Protein AF-A0A7W0JBN5-F1 (afdb_monomer)

Radius of gyration: 15.08 Å; Cα contacts (8 Å, |Δi|>4): 23; chains: 1; bounding box: 38×18×36 Å

Mean predicted aligned error: 5.31 Å

Structure (mmCIF, N/CA/C/O backbone):
data_AF-A0A7W0JBN5-F1
#
_entry.id   AF-A0A7W0JBN5-F1
#
loop_
_atom_site.group_PDB
_atom_site.id
_atom_site.type_symbol
_atom_site.label_atom_id
_atom_site.label_alt_id
_atom_site.label_comp_id
_atom_site.label_asym_id
_atom_site.label_entity_id
_atom_site.label_seq_id
_atom_site.pdbx_PDB_ins_cod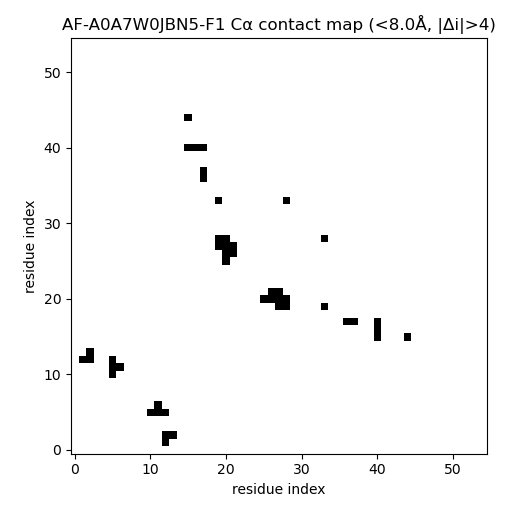e
_atom_site.Cartn_x
_atom_site.Cartn_y
_atom_site.Cartn_z
_atom_site.occupancy
_atom_site.B_iso_or_equiv
_atom_site.auth_seq_id
_atom_site.auth_comp_id
_atom_site.auth_asym_id
_atom_site.auth_atom_id
_atom_site.pdbx_PDB_model_num
ATOM 1 N N . ALA A 1 1 ? -6.613 1.469 -12.658 1.00 91.19 1 ALA A N 1
ATOM 2 C CA . ALA A 1 1 ? -6.081 2.420 -13.661 1.00 91.19 1 ALA A CA 1
ATOM 3 C C . ALA A 1 1 ? -4.553 2.517 -13.626 1.00 91.19 1 ALA A C 1
ATOM 5 O O . ALA A 1 1 ? -3.941 2.331 -14.670 1.00 91.19 1 ALA A O 1
ATOM 6 N N . LEU A 1 2 ? -3.939 2.761 -12.456 1.00 96.94 2 LEU A N 1
ATOM 7 C CA . LEU A 1 2 ? -2.489 2.977 -12.305 1.00 96.94 2 LEU A CA 1
ATOM 8 C C . LEU A 1 2 ? -1.617 1.946 -13.046 1.00 96.94 2 LEU A C 1
ATOM 10 O O . LEU A 1 2 ? -0.843 2.323 -13.920 1.00 96.94 2 LEU A O 1
ATOM 14 N N . TYR A 1 3 ? -1.779 0.652 -12.755 1.00 97.75 3 TYR A N 1
ATOM 15 C CA . TYR A 1 3 ? -0.937 -0.395 -13.355 1.00 97.75 3 TYR A CA 1
ATOM 16 C C . TYR A 1 3 ? -1.132 -0.545 -14.864 1.00 97.75 3 TYR A C 1
ATOM 18 O O . TYR A 1 3 ? -0.163 -0.729 -15.593 1.00 97.75 3 TYR A O 1
ATOM 26 N N . THR A 1 4 ? -2.363 -0.393 -15.354 1.00 98.12 4 THR A N 1
ATOM 27 C CA . THR A 1 4 ? -2.658 -0.406 -16.792 1.00 98.12 4 THR A CA 1
ATOM 28 C C .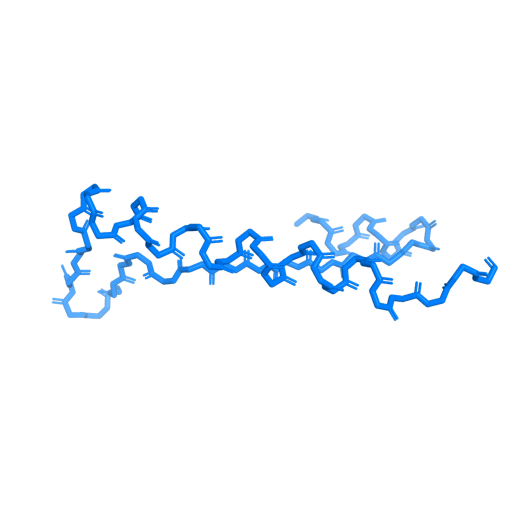 THR A 1 4 ? -1.918 0.714 -17.523 1.00 98.12 4 THR A C 1
ATOM 30 O O . THR A 1 4 ? -1.341 0.485 -18.583 1.00 98.12 4 THR A O 1
ATOM 33 N N . LEU A 1 5 ? -1.904 1.924 -16.952 1.00 98.31 5 LEU A N 1
ATOM 34 C CA . LEU A 1 5 ? -1.190 3.065 -17.527 1.00 98.31 5 LEU A CA 1
ATOM 35 C C . LEU A 1 5 ? 0.329 2.882 -17.442 1.00 98.31 5 LEU A C 1
ATOM 37 O O . LEU A 1 5 ? 1.024 3.139 -18.422 1.00 98.31 5 LEU A O 1
ATOM 41 N N . ALA A 1 6 ? 0.841 2.393 -16.312 1.00 97.50 6 ALA A N 1
ATOM 42 C CA . ALA A 1 6 ? 2.265 2.121 -16.142 1.00 97.50 6 ALA A CA 1
ATOM 43 C C . ALA A 1 6 ? 2.775 1.120 -17.191 1.00 97.50 6 ALA A C 1
ATOM 45 O O . ALA A 1 6 ? 3.742 1.410 -17.895 1.00 97.50 6 ALA A O 1
ATOM 46 N N . ALA A 1 7 ? 2.054 0.011 -17.385 1.00 97.81 7 ALA A N 1
ATOM 47 C CA . ALA A 1 7 ? 2.365 -0.982 -18.409 1.00 97.81 7 ALA A CA 1
ATOM 48 C C . ALA A 1 7 ? 2.304 -0.391 -19.826 1.00 97.81 7 ALA A C 1
ATOM 50 O O . ALA A 1 7 ? 3.237 -0.565 -20.607 1.00 97.81 7 ALA A O 1
ATOM 51 N N . LYS A 1 8 ? 1.248 0.375 -20.144 1.00 98.19 8 LYS A N 1
ATOM 52 C CA . LYS A 1 8 ? 1.089 1.035 -21.453 1.00 98.19 8 LYS A CA 1
ATOM 53 C C . LYS A 1 8 ? 2.261 1.961 -21.801 1.00 98.19 8 LYS A C 1
ATOM 55 O O . LYS A 1 8 ? 2.596 2.097 -22.973 1.00 98.19 8 LYS A O 1
ATOM 60 N N . HIS A 1 9 ? 2.861 2.612 -20.808 1.00 98.00 9 HIS A N 1
ATOM 61 C CA . HIS A 1 9 ? 3.920 3.6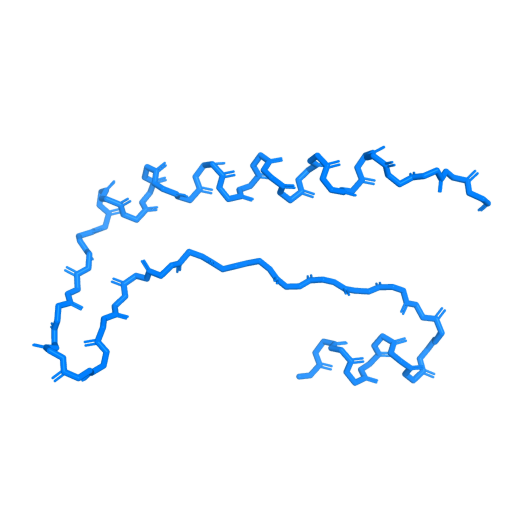04 -21.005 1.00 98.00 9 HIS A CA 1
ATOM 62 C C . HIS A 1 9 ? 5.329 3.096 -20.654 1.00 98.00 9 HIS A C 1
ATOM 64 O O . HIS A 1 9 ? 6.257 3.905 -20.603 1.00 98.00 9 HIS A O 1
ATOM 70 N N . GLY A 1 10 ? 5.502 1.791 -20.404 1.00 96.06 10 GLY A N 1
ATOM 71 C CA . GLY A 1 10 ? 6.803 1.206 -20.059 1.00 96.06 10 GLY A CA 1
ATOM 72 C C . GLY A 1 10 ? 7.394 1.768 -18.762 1.00 96.06 10 GLY A C 1
ATOM 73 O O . GLY A 1 10 ? 8.597 1.996 -18.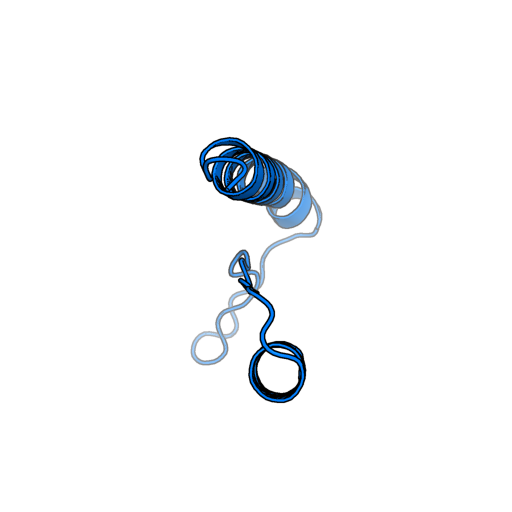674 1.00 96.06 10 GLY A O 1
ATOM 74 N N . ARG A 1 11 ? 6.547 2.068 -17.771 1.00 95.75 11 ARG A N 1
ATOM 75 C CA . ARG A 1 11 ? 6.943 2.624 -16.469 1.00 95.75 11 ARG A CA 1
ATOM 76 C C . ARG A 1 11 ? 6.700 1.615 -15.350 1.00 95.75 11 ARG A C 1
ATOM 78 O O . ARG A 1 11 ? 5.863 0.725 -15.472 1.00 95.75 11 ARG A O 1
ATOM 85 N N . ARG A 1 12 ? 7.403 1.796 -14.230 1.00 93.06 12 ARG A N 1
ATOM 86 C CA . ARG A 1 12 ? 7.166 1.054 -12.983 1.00 93.06 12 ARG A CA 1
ATOM 87 C C . ARG A 1 12 ? 6.065 1.739 -12.174 1.00 93.06 12 ARG A C 1
ATOM 89 O O . ARG A 1 12 ? 6.001 2.965 -12.149 1.00 93.06 12 ARG A O 1
ATOM 96 N N . ALA A 1 13 ? 5.222 0.959 -11.508 1.00 95.56 13 ALA A N 1
ATOM 97 C CA . ALA A 1 13 ? 4.231 1.467 -10.566 1.00 95.56 13 ALA A CA 1
ATOM 98 C C . ALA A 1 13 ? 3.977 0.452 -9.451 1.00 95.56 13 ALA A C 1
ATOM 100 O O . ALA A 1 13 ? 4.053 -0.753 -9.682 1.00 95.56 13 ALA A O 1
ATOM 101 N N . LEU A 1 14 ? 3.636 0.960 -8.269 1.00 95.19 14 LEU A N 1
ATOM 102 C CA . LEU A 1 14 ? 3.303 0.184 -7.080 1.00 95.19 14 LEU A CA 1
ATOM 103 C C . LEU A 1 14 ? 2.171 0.894 -6.326 1.00 95.19 14 LEU A C 1
ATOM 105 O O . LEU A 1 14 ? 2.153 2.120 -6.247 1.00 95.19 14 LEU A O 1
ATOM 109 N N . GLY A 1 15 ? 1.215 0.127 -5.812 1.00 94.81 15 GLY A N 1
ATOM 110 C CA . GLY A 1 15 ? 0.153 0.584 -4.926 1.00 94.81 15 GLY A CA 1
ATOM 111 C C . GLY A 1 15 ? 0.326 -0.051 -3.554 1.00 94.81 15 GLY A C 1
ATOM 112 O O . GLY A 1 15 ? 0.400 -1.274 -3.450 1.00 94.81 15 GLY A O 1
ATOM 113 N N . ILE A 1 16 ? 0.388 0.787 -2.524 1.00 93.75 16 ILE A N 1
ATOM 114 C CA . ILE A 1 16 ? 0.471 0.391 -1.117 1.00 93.75 16 ILE A CA 1
ATOM 115 C C . ILE A 1 16 ? -0.763 0.971 -0.431 1.00 93.75 16 ILE A C 1
ATOM 117 O O . ILE A 1 16 ? -1.104 2.134 -0.655 1.00 93.75 16 ILE A O 1
ATOM 121 N N . CYS A 1 17 ? -1.467 0.151 0.343 1.00 91.69 17 CYS A N 1
ATOM 122 C CA . CYS A 1 17 ? -2.700 0.550 1.011 1.00 91.69 17 CYS A CA 1
ATOM 123 C C . CYS A 1 17 ? -2.721 0.012 2.438 1.00 91.69 17 CYS A C 1
ATOM 125 O O . CYS A 1 17 ? -2.397 -1.154 2.665 1.00 91.69 17 CYS A O 1
ATOM 127 N N . THR A 1 18 ? -3.168 0.845 3.371 1.00 90.38 18 THR A N 1
ATOM 128 C CA . THR A 1 18 ? -3.531 0.429 4.727 1.00 90.38 18 THR A CA 1
ATOM 129 C C . THR A 1 18 ? -4.983 -0.038 4.734 1.00 90.38 18 THR A C 1
ATOM 131 O O . THR A 1 18 ? -5.855 0.635 4.183 1.00 90.38 18 THR A O 1
ATOM 134 N N . VAL A 1 19 ? -5.253 -1.194 5.342 1.00 89.06 19 VAL A N 1
ATOM 135 C CA . VAL A 1 19 ? -6.624 -1.695 5.504 1.00 89.06 19 VAL A CA 1
ATOM 136 C C . VAL A 1 19 ? -7.332 -0.837 6.548 1.00 89.06 19 VAL A C 1
ATOM 138 O O . VAL A 1 19 ? -6.931 -0.829 7.706 1.00 89.06 19 VAL A O 1
ATOM 141 N N . SER A 1 20 ? -8.373 -0.114 6.138 1.00 86.56 20 SER A N 1
ATOM 142 C CA . SER A 1 20 ? -9.177 0.721 7.038 1.00 86.56 20 SER A CA 1
ATOM 143 C C . SER A 1 20 ? -10.487 0.073 7.467 1.00 86.56 20 SER A C 1
ATOM 145 O O . SER A 1 20 ? -11.015 0.416 8.522 1.00 86.56 20 SER A O 1
ATOM 147 N N . ASP A 1 21 ? -11.019 -0.839 6.656 1.00 89.00 21 ASP A N 1
ATOM 148 C CA . ASP A 1 21 ? -12.352 -1.399 6.839 1.00 89.00 21 ASP A CA 1
ATOM 149 C C . ASP A 1 21 ? -12.378 -2.865 6.404 1.00 89.00 21 ASP A C 1
ATOM 151 O O . ASP A 1 21 ? -11.720 -3.259 5.435 1.00 89.00 21 ASP A O 1
ATOM 155 N N . HIS A 1 22 ? -13.190 -3.669 7.086 1.00 91.12 22 HIS A N 1
ATOM 156 C CA . HIS A 1 22 ? -13.389 -5.075 6.770 1.00 91.12 22 HIS A CA 1
ATOM 157 C C . HIS A 1 22 ? -14.815 -5.320 6.260 1.00 91.12 22 HIS A C 1
ATOM 159 O O . HIS A 1 22 ? -15.778 -5.370 7.021 1.00 91.12 22 HIS A O 1
ATOM 165 N N . ILE A 1 23 ? -14.951 -5.566 4.954 1.00 91.06 23 ILE A N 1
ATOM 166 C CA . ILE A 1 23 ? -16.254 -5.644 4.262 1.00 91.06 23 ILE A CA 1
ATOM 167 C C . ILE A 1 23 ? -17.174 -6.738 4.833 1.00 91.06 23 ILE A C 1
ATOM 169 O O . ILE A 1 23 ? -18.384 -6.550 4.892 1.00 91.06 23 ILE A O 1
ATOM 173 N N . VAL A 1 24 ? -16.621 -7.880 5.259 1.00 93.31 24 VAL A N 1
ATOM 174 C CA . VAL A 1 24 ? -17.432 -9.013 5.755 1.00 93.31 24 VAL A CA 1
ATOM 175 C C . VAL A 1 24 ? -17.961 -8.791 7.175 1.00 93.31 24 VAL A C 1
ATOM 177 O O . VAL A 1 24 ? -19.106 -9.129 7.453 1.00 93.31 24 VAL A O 1
ATOM 180 N N . THR A 1 25 ? -17.139 -8.260 8.083 1.00 93.38 25 THR A N 1
ATOM 181 C CA . THR A 1 25 ? -17.482 -8.104 9.506 1.00 93.38 25 THR A CA 1
ATOM 182 C C . THR A 1 25 ? -18.094 -6.738 9.810 1.00 93.38 25 THR A C 1
ATOM 184 O O . THR A 1 25 ? -18.742 -6.582 10.840 1.00 93.38 25 THR A O 1
ATOM 187 N N . GLY A 1 26 ? -17.908 -5.756 8.923 1.00 88.25 26 GLY A N 1
ATOM 188 C CA . GLY A 1 26 ? -18.337 -4.373 9.123 1.00 88.25 26 GLY A CA 1
ATOM 189 C C . GLY A 1 26 ? -17.426 -3.571 10.053 1.00 88.25 26 GLY A C 1
ATOM 190 O O . GLY A 1 26 ? -17.777 -2.449 10.406 1.00 88.25 26 GLY A O 1
ATOM 191 N N . GLU A 1 27 ? -1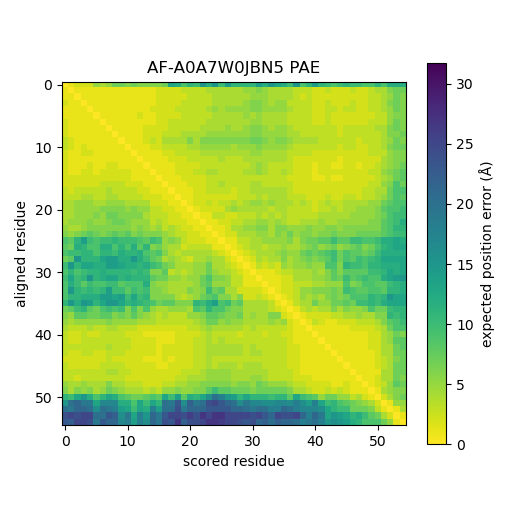6.278 -4.121 10.457 1.00 86.06 27 GLU A N 1
ATOM 192 C CA . GLU A 1 27 ? -15.294 -3.401 11.263 1.00 86.06 27 GLU A CA 1
ATOM 193 C C . GLU A 1 27 ? -14.727 -2.214 10.477 1.00 86.06 27 GLU A C 1
ATOM 195 O O . GLU A 1 27 ? -14.387 -2.346 9.299 1.00 86.06 27 GLU A O 1
ATOM 200 N N . GLN A 1 28 ? -14.636 -1.060 11.136 1.00 84.69 28 GLN A N 1
ATOM 201 C CA . GLN A 1 28 ? -14.091 0.170 10.575 1.00 84.69 28 GLN A CA 1
ATOM 202 C C . GLN A 1 28 ? -13.137 0.798 11.578 1.00 84.69 28 GLN A C 1
ATOM 204 O O . GLN A 1 28 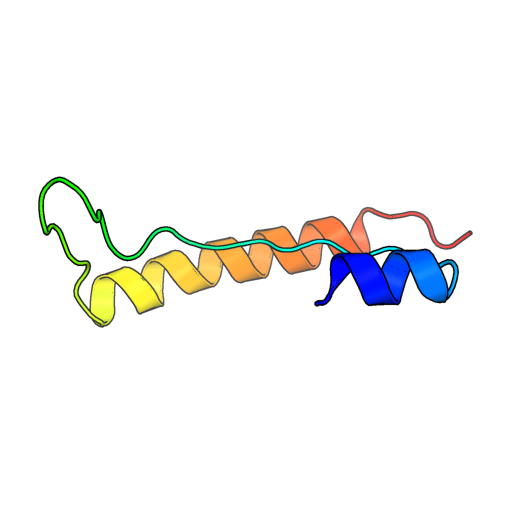? -13.427 0.867 12.772 1.00 84.69 28 GLN A O 1
ATOM 209 N N . THR A 1 29 ? -12.022 1.304 11.077 1.00 82.81 29 THR A N 1
ATOM 210 C CA . THR A 1 29 ? -11.058 2.047 11.885 1.00 82.81 29 THR A CA 1
ATOM 211 C C . THR A 1 29 ? -11.530 3.482 12.115 1.00 82.81 29 THR A C 1
ATOM 213 O O . THR A 1 29 ? -12.037 4.179 11.220 1.00 82.81 29 THR A O 1
ATOM 216 N N . SER A 1 30 ? -11.329 3.977 13.335 1.00 83.56 30 SER A N 1
ATOM 217 C CA . SER A 1 30 ? -11.523 5.392 13.643 1.00 83.56 30 SER A CA 1
ATOM 218 C C . SER A 1 30 ? -10.564 6.264 12.821 1.00 83.56 30 SER A C 1
ATOM 220 O O . SER A 1 30 ? -9.538 5.807 12.311 1.00 83.56 30 SER A O 1
ATOM 222 N N . SER A 1 31 ? -10.879 7.552 12.672 1.00 79.06 31 SER A N 1
ATOM 223 C CA . SER A 1 31 ? -9.991 8.489 11.967 1.00 79.06 31 SER A CA 1
ATOM 224 C C . SER A 1 31 ? -8.598 8.567 12.609 1.00 79.06 31 SER A C 1
ATOM 226 O O . SER A 1 31 ? -7.609 8.701 11.897 1.00 79.06 31 SER A O 1
ATOM 228 N N . GLN A 1 32 ? -8.516 8.424 13.936 1.00 7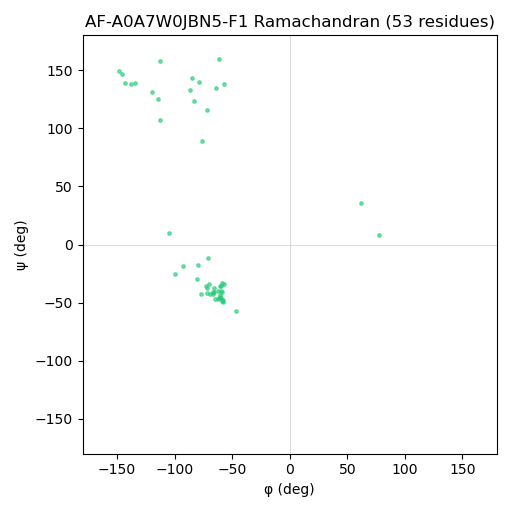6.12 32 GLN A N 1
ATOM 229 C CA . GLN A 1 32 ? -7.267 8.479 14.699 1.00 76.12 32 GLN A CA 1
ATOM 230 C C . GLN A 1 32 ? -6.392 7.227 14.505 1.00 76.12 32 GLN A C 1
ATOM 232 O O . GLN A 1 32 ? -5.166 7.331 14.462 1.00 76.12 32 GLN A O 1
ATOM 237 N N . GLU A 1 33 ? -6.998 6.046 14.368 1.00 75.38 33 GLU A N 1
ATOM 238 C CA . GLU A 1 33 ? -6.283 4.800 14.047 1.00 75.38 33 GLU A CA 1
ATOM 239 C C . GLU A 1 33 ? -5.792 4.799 12.594 1.00 75.38 33 GLU A C 1
ATOM 241 O O . GLU A 1 33 ? -4.673 4.359 12.316 1.00 75.38 33 GLU A O 1
ATOM 246 N N . ARG A 1 34 ? -6.588 5.361 11.672 1.00 79.44 34 ARG A N 1
ATOM 247 C CA . ARG A 1 34 ? -6.183 5.566 10.273 1.00 79.44 34 ARG A CA 1
ATOM 248 C C . ARG A 1 34 ? -5.000 6.509 10.153 1.00 79.44 34 ARG A C 1
ATOM 250 O O . ARG A 1 34 ? -4.062 6.199 9.434 1.00 79.44 34 ARG A O 1
ATOM 257 N N . GLU A 1 35 ? -5.031 7.641 10.849 1.00 73.94 35 GLU A N 1
ATOM 258 C CA . GLU A 1 35 ? -3.943 8.621 10.810 1.00 73.94 35 GLU A CA 1
ATOM 259 C C . GLU A 1 35 ? -2.615 8.015 11.287 1.00 73.94 35 GLU A C 1
ATOM 261 O O . GLU A 1 35 ? -1.596 8.154 10.613 1.00 73.94 35 GLU A O 1
ATOM 266 N N . GLN A 1 36 ? -2.636 7.277 12.402 1.00 76.56 36 GLN A N 1
ATOM 267 C CA . GLN A 1 36 ? -1.428 6.664 12.963 1.00 76.56 36 GLN A CA 1
ATOM 268 C C . GLN A 1 36 ? -0.842 5.572 12.058 1.00 76.56 36 GLN A C 1
ATOM 270 O O . GLN A 1 36 ? 0.367 5.523 11.864 1.00 76.56 36 GLN A O 1
ATOM 275 N N . THR A 1 37 ? -1.685 4.737 11.448 1.00 76.44 37 THR A N 1
ATOM 276 C CA . THR A 1 37 ? -1.233 3.661 10.545 1.00 76.44 37 THR A CA 1
ATOM 277 C C . THR A 1 37 ? -0.888 4.151 9.135 1.00 76.44 37 THR A C 1
ATOM 279 O O . THR A 1 37 ? -0.184 3.472 8.385 1.00 76.44 37 THR A O 1
ATOM 282 N N . PHE A 1 38 ? -1.344 5.345 8.754 1.00 83.06 38 PHE A N 1
ATOM 283 C CA . PHE A 1 38 ? -0.992 5.961 7.479 1.00 83.06 38 PHE A CA 1
ATOM 284 C C . PHE A 1 38 ? 0.477 6.402 7.437 1.00 83.06 38 PHE A C 1
ATOM 286 O O . PHE A 1 38 ? 1.108 6.311 6.385 1.00 83.06 38 PHE A O 1
ATOM 293 N N . GLY A 1 39 ? 1.039 6.835 8.571 1.00 88.06 39 GLY A N 1
ATOM 294 C CA . GLY A 1 39 ? 2.445 7.238 8.667 1.00 88.06 39 GLY A CA 1
ATOM 295 C C . GLY A 1 39 ? 3.403 6.120 8.249 1.00 88.06 39 GLY A C 1
ATOM 296 O O . GLY A 1 39 ? 4.244 6.322 7.373 1.00 88.06 39 GLY A O 1
ATOM 297 N N . ASP A 1 40 ? 3.211 4.919 8.794 1.00 90.12 40 ASP A N 1
ATOM 298 C CA . ASP A 1 40 ? 4.044 3.753 8.479 1.00 90.12 40 ASP A CA 1
ATOM 299 C C . ASP A 1 40 ? 3.944 3.359 7.000 1.00 90.12 40 ASP A C 1
ATOM 301 O O . ASP A 1 40 ? 4.950 3.069 6.351 1.00 90.12 40 ASP A O 1
ATOM 305 N N . MET A 1 41 ? 2.737 3.420 6.426 1.00 93.50 41 MET A N 1
ATOM 306 C CA . MET A 1 41 ? 2.519 3.169 4.999 1.00 93.50 41 MET A CA 1
ATOM 307 C C . MET A 1 41 ? 3.328 4.135 4.121 1.00 93.50 41 MET A C 1
ATOM 309 O O . MET A 1 41 ? 3.904 3.721 3.112 1.00 93.50 41 MET A O 1
ATOM 313 N N . VAL A 1 42 ? 3.392 5.417 4.500 1.00 92.94 42 VAL A N 1
ATOM 314 C CA . VAL A 1 42 ? 4.181 6.429 3.784 1.00 92.94 42 VAL A CA 1
ATOM 315 C C . VAL A 1 42 ? 5.676 6.139 3.895 1.00 92.94 42 VAL A C 1
ATOM 317 O O . VAL A 1 42 ? 6.371 6.221 2.884 1.00 92.94 42 VAL A O 1
ATOM 320 N N . VAL A 1 43 ? 6.169 5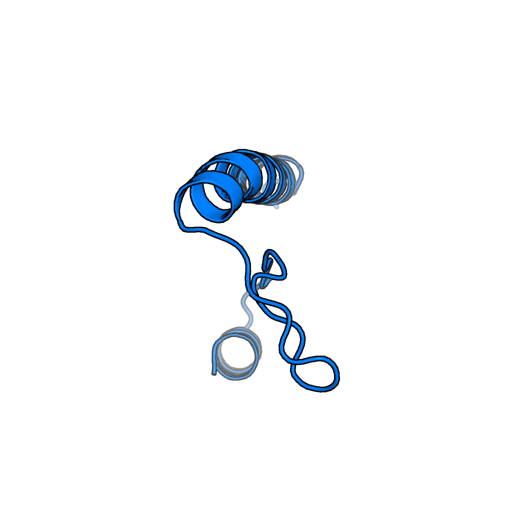.758 5.077 1.00 93.88 43 VAL A N 1
ATOM 321 C CA . VAL A 1 43 ? 7.581 5.380 5.266 1.00 93.88 43 VAL A CA 1
ATOM 322 C C . VAL A 1 43 ? 7.950 4.209 4.354 1.00 93.88 43 VAL A C 1
ATOM 324 O O . VAL A 1 43 ? 8.901 4.319 3.584 1.00 93.88 43 VAL A O 1
ATOM 327 N N . VAL A 1 44 ? 7.140 3.145 4.326 1.00 92.75 44 VAL A N 1
ATOM 328 C CA . VAL A 1 44 ? 7.365 1.992 3.433 1.00 92.75 44 VAL A CA 1
ATOM 329 C C . VAL A 1 44 ? 7.361 2.408 1.956 1.00 92.75 44 VAL A C 1
ATOM 331 O O . VAL A 1 44 ? 8.176 1.923 1.170 1.00 92.75 44 VAL A O 1
ATOM 334 N N . ALA A 1 45 ? 6.468 3.319 1.555 1.00 93.38 45 ALA A N 1
ATOM 335 C CA . ALA A 1 45 ? 6.418 3.820 0.182 1.00 93.38 45 ALA A CA 1
ATOM 336 C C . ALA A 1 45 ? 7.674 4.624 -0.202 1.00 93.38 45 ALA A C 1
ATOM 338 O O . ALA A 1 45 ? 8.186 4.480 -1.318 1.00 93.38 45 ALA A O 1
ATOM 339 N N . LEU A 1 46 ? 8.177 5.455 0.714 1.00 94.44 46 LEU A N 1
ATOM 340 C CA . LEU A 1 46 ? 9.411 6.217 0.525 1.00 94.44 46 LEU A CA 1
ATOM 341 C C . LEU A 1 46 ? 10.617 5.281 0.424 1.00 94.44 46 LEU A C 1
ATOM 343 O O . LEU A 1 46 ? 11.389 5.395 -0.529 1.00 94.44 46 LEU A O 1
ATOM 347 N N . ASP A 1 47 ? 10.723 4.307 1.324 1.00 94.56 47 ASP A N 1
ATOM 348 C CA . ASP A 1 47 ? 11.805 3.323 1.324 1.00 94.56 47 ASP A CA 1
ATOM 349 C C . ASP A 1 47 ? 11.821 2.501 0.034 1.00 94.56 47 ASP A C 1
ATOM 351 O O . ASP A 1 47 ? 12.866 2.365 -0.599 1.00 94.56 47 ASP A O 1
ATOM 355 N N . ALA A 1 48 ? 10.663 2.018 -0.426 1.00 92.25 48 ALA A N 1
ATOM 356 C CA . ALA A 1 48 ? 10.556 1.285 -1.688 1.00 92.25 48 ALA A CA 1
ATOM 357 C C . ALA A 1 48 ? 11.004 2.132 -2.895 1.00 92.25 48 ALA A C 1
ATOM 359 O O . ALA A 1 48 ? 11.612 1.619 -3.839 1.00 92.25 48 ALA A O 1
ATOM 360 N N . THR A 1 49 ? 10.731 3.439 -2.859 1.00 89.75 49 THR A N 1
ATOM 361 C CA . THR A 1 49 ? 11.135 4.371 -3.919 1.00 89.75 49 THR A CA 1
ATOM 362 C C . THR A 1 49 ? 12.647 4.613 -3.904 1.00 89.75 49 THR A C 1
ATOM 364 O O . THR A 1 49 ? 13.267 4.629 -4.966 1.00 89.75 49 THR A O 1
ATOM 367 N N . LEU A 1 50 ? 13.250 4.764 -2.721 1.00 90.00 50 LEU A N 1
ATOM 368 C CA . LEU A 1 50 ? 14.679 5.052 -2.546 1.00 90.00 50 LEU A CA 1
ATOM 369 C C . LEU A 1 50 ? 15.579 3.814 -2.673 1.00 90.00 50 LEU A C 1
ATOM 371 O O . LEU A 1 50 ? 16.721 3.934 -3.105 1.00 90.00 50 LEU A O 1
ATOM 375 N N . ALA A 1 51 ? 15.078 2.627 -2.326 1.00 83.00 51 ALA A N 1
ATOM 376 C CA . ALA A 1 51 ? 15.818 1.368 -2.422 1.00 83.00 51 ALA A CA 1
ATOM 377 C C . ALA A 1 51 ? 16.032 0.901 -3.870 1.00 83.00 51 ALA A C 1
ATOM 379 O O . ALA A 1 51 ? 16.799 -0.030 -4.117 1.00 83.00 51 ALA A O 1
ATOM 380 N N . THR A 1 52 ? 15.345 1.517 -4.834 1.00 69.38 52 THR A N 1
ATOM 381 C CA . THR A 1 52 ? 15.479 1.136 -6.234 1.00 69.38 52 THR A CA 1
ATOM 382 C C . THR A 1 52 ? 16.706 1.821 -6.848 1.00 69.38 52 THR A C 1
ATOM 384 O O . THR A 1 52 ? 16.759 3.052 -6.836 1.00 69.38 52 THR A O 1
ATOM 387 N N . PRO A 1 53 ? 17.674 1.075 -7.418 1.00 61.22 53 PRO A N 1
ATOM 388 C CA . PRO A 1 53 ? 18.811 1.676 -8.105 1.00 61.22 53 PRO A CA 1
ATOM 389 C C . PRO A 1 53 ? 18.340 2.607 -9.232 1.00 61.22 53 PRO A C 1
ATOM 391 O O . PRO A 1 53 ? 17.367 2.316 -9.940 1.00 61.22 53 PRO A O 1
ATOM 394 N N . LEU A 1 54 ? 19.003 3.759 -9.348 1.00 55.59 54 LEU A N 1
ATOM 395 C CA . LEU A 1 54 ? 18.881 4.644 -10.502 1.00 55.59 54 LEU A CA 1
ATOM 396 C C . LEU A 1 54 ? 19.688 4.014 -11.640 1.00 55.59 54 LEU A C 1
ATOM 398 O O . LEU A 1 54 ? 20.888 4.262 -11.749 1.00 55.59 54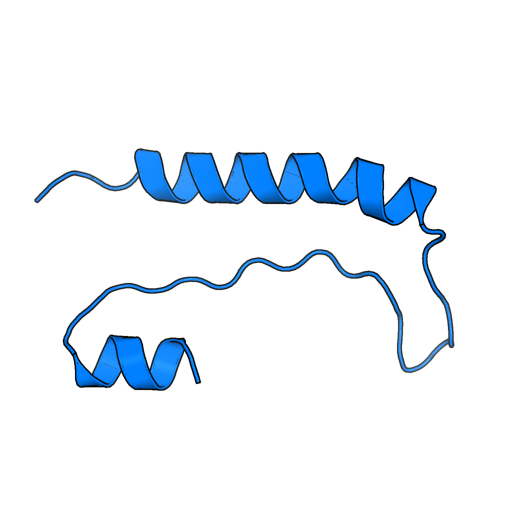 LEU A O 1
ATOM 402 N N . ASP A 1 55 ? 19.034 3.159 -12.420 1.00 60.84 55 ASP A N 1
ATOM 403 C CA . ASP A 1 55 ? 19.531 2.732 -13.732 1.00 60.84 55 ASP A CA 1
ATOM 404 C C . ASP A 1 55 ? 19.367 3.879 -14.746 1.00 60.84 55 ASP A C 1
ATOM 406 O O . ASP A 1 55 ? 18.247 4.449 -14.819 1.00 60.84 55 ASP A O 1
#

Solvent-accessible surface area (backbone atoms only — not comparable to full-atom values): 3640 Å² total; per-residue (Å²): 110,69,64,64,53,21,60,76,68,77,46,88,76,88,88,86,82,80,89,55,64,40,88,89,82,67,51,68,59,52,73,70,58,48,55,61,54,46,53,58,54,50,51,54,52,51,48,61,61,68,71,49,80,91,125

Sequence (55 aa):
ALYTLAAKHGRRALGICTVSDHIVTGEQTSSQEREQTFGDMVVVALDATLATPLD

Foldseek 3Di:
DFVVVCVVVVHDDDDFDDDAADPPVGDGHDPVRVVVVVVVSVVVVVCVVVVDDPD

pLDDT: mean 87.9, std 9.87, range [55.59, 98.31]

Secondary structure (DSSP, 8-state):
-HHHHHHHTT----------B-TTT--B--HHHHHHHHHHHHHHHHHHHHSS---